Protein AF-A0A8E0VII0-F1 (afdb_monomer_lite)

pLDDT: mean 78.44, std 15.9, range [42.34, 98.5]

Radius of gyration: 34.87 Å; chains: 1; bounding box: 61×50×86 Å

InterPro domains:
  IPR038499 BRO1 domain superfamily [G3DSA:1.25.40.280] (1-76)

Foldseek 3Di:
DDDDVCPDPVNVVVVVVVVVVVVVVVVCCVPPNVDDDDPDDDDDPDDDPDDDDDDDDDDDDPPDDPVVVVVVVVPDPVVVVVVVVVVVVVVVVVPPDDDPPDDPPPDPPDDDDDDPPFDPDPVSDDDD

Secondary structure (DSSP, 8-state):
----GGGSHHHHHHHHHHHHHHHHHHHHIIIII-PPPPSSPPP--PPPSS-PPPPPPP----SPPHHHHHHHHH--HHHHHHHHHHHHHHHHH--S--SS-S------PPP----TTS--STT-----

Structure (mmCIF, N/CA/C/O backbone):
data_AF-A0A8E0VII0-F1
#
_entry.id   AF-A0A8E0VII0-F1
#
loop_
_atom_site.group_PDB
_atom_site.id
_atom_site.type_symbol
_atom_site.label_atom_id
_atom_site.label_alt_id
_atom_site.label_comp_id
_atom_site.label_asym_id
_atom_site.label_entity_id
_atom_site.label_seq_id
_atom_site.pdbx_PDB_ins_code
_atom_site.Cartn_x
_atom_site.Cartn_y
_atom_site.Cartn_z
_atom_site.occupancy
_atom_site.B_iso_or_equiv
_atom_site.auth_seq_id
_atom_site.auth_comp_id
_atom_site.auth_asym_id
_atom_site.auth_atom_id
_atom_site.pdbx_PDB_model_num
ATOM 1 N N . MET A 1 1 ? 6.086 -26.241 1.148 1.00 47.94 1 MET A N 1
ATOM 2 C CA . MET A 1 1 ? 5.995 -25.202 2.198 1.00 47.94 1 MET A CA 1
ATOM 3 C C . MET A 1 1 ? 4.814 -24.304 1.860 1.00 47.94 1 MET A C 1
ATOM 5 O O . MET A 1 1 ? 4.823 -23.728 0.784 1.00 47.94 1 MET A O 1
ATOM 9 N N . SER A 1 2 ? 3.775 -24.243 2.698 1.00 74.94 2 SER A N 1
ATOM 10 C CA . SER A 1 2 ? 2.637 -23.338 2.461 1.00 74.94 2 SER A CA 1
ATOM 11 C C . SER A 1 2 ? 2.903 -22.017 3.169 1.00 74.94 2 SER A C 1
ATOM 13 O O . SER A 1 2 ? 3.166 -22.018 4.372 1.00 74.94 2 SER A O 1
ATOM 15 N N . ALA A 1 3 ? 2.832 -20.900 2.447 1.00 77.62 3 ALA A N 1
ATOM 16 C CA . ALA A 1 3 ? 2.868 -19.588 3.077 1.00 77.62 3 ALA A CA 1
ATOM 17 C C . ALA A 1 3 ? 1.675 -19.453 4.039 1.00 77.62 3 ALA A C 1
ATOM 19 O O . ALA A 1 3 ? 0.563 -19.880 3.721 1.00 77.62 3 ALA A O 1
ATOM 20 N N . LYS A 1 4 ? 1.909 -18.862 5.216 1.00 84.94 4 LYS A N 1
ATOM 21 C CA . LYS A 1 4 ? 0.876 -18.542 6.210 1.00 84.94 4 LYS A CA 1
ATOM 22 C C . LYS A 1 4 ? 0.776 -17.022 6.374 1.00 84.94 4 LYS A C 1
ATOM 24 O O . LYS A 1 4 ? 1.417 -16.461 7.264 1.00 84.94 4 LYS A O 1
ATOM 29 N N . PRO A 1 5 ? -0.014 -16.329 5.535 1.00 81.19 5 PRO A N 1
ATOM 30 C CA . PRO A 1 5 ? -0.058 -14.866 5.524 1.00 81.19 5 PRO A CA 1
ATOM 31 C C . PRO A 1 5 ? -0.421 -14.257 6.882 1.00 81.19 5 PRO A C 1
ATOM 33 O O . PRO A 1 5 ? 0.165 -13.259 7.283 1.00 81.19 5 PRO A O 1
ATOM 36 N N . ALA A 1 6 ? -1.318 -14.895 7.638 1.00 79.81 6 ALA A N 1
ATOM 37 C CA . ALA A 1 6 ? -1.747 -14.417 8.953 1.00 79.81 6 ALA A CA 1
ATOM 38 C C . ALA A 1 6 ? -0.615 -14.364 9.999 1.00 79.81 6 ALA A C 1
ATOM 40 O O . ALA A 1 6 ? -0.655 -13.543 10.913 1.00 79.81 6 ALA A O 1
ATOM 41 N N . GLU A 1 7 ? 0.405 -15.215 9.864 1.00 85.81 7 GLU A N 1
ATOM 42 C CA . GLU A 1 7 ? 1.557 -15.241 10.773 1.00 85.81 7 GLU A CA 1
ATOM 43 C C . GLU A 1 7 ? 2.623 -14.200 10.386 1.00 85.81 7 GLU A C 1
ATOM 45 O O . GLU A 1 7 ? 3.525 -13.910 11.176 1.00 85.81 7 GLU A O 1
ATOM 50 N N . HIS A 1 8 ? 2.501 -13.583 9.205 1.00 91.88 8 HIS A N 1
ATOM 51 C CA . HIS A 1 8 ? 3.440 -12.575 8.734 1.00 91.88 8 HIS A CA 1
ATOM 52 C C . HIS A 1 8 ? 3.352 -11.287 9.568 1.00 91.88 8 HIS A C 1
ATOM 54 O O . HIS A 1 8 ? 2.272 -10.836 9.967 1.00 91.88 8 HIS A O 1
ATOM 60 N N . CYS A 1 9 ? 4.505 -10.654 9.805 1.00 91.31 9 CYS A N 1
ATOM 61 C CA . CYS A 1 9 ? 4.641 -9.479 10.672 1.00 91.31 9 CYS A CA 1
ATOM 62 C C . CYS A 1 9 ? 3.681 -8.338 10.311 1.00 91.31 9 CYS A C 1
ATOM 64 O O . CYS A 1 9 ? 3.146 -7.686 11.208 1.00 91.31 9 CYS A O 1
ATOM 66 N N . PHE A 1 10 ? 3.442 -8.122 9.014 1.00 93.56 10 PHE A N 1
ATOM 67 C CA . PHE A 1 10 ? 2.493 -7.122 8.523 1.00 93.56 10 PHE A CA 1
ATOM 68 C C . PHE A 1 10 ? 1.083 -7.336 9.098 1.00 93.56 10 PHE A C 1
ATOM 70 O O . PHE A 1 10 ? 0.543 -6.452 9.761 1.00 93.56 10 PHE A O 1
ATOM 77 N N . PHE A 1 11 ? 0.515 -8.533 8.923 1.00 92.69 11 PHE A N 1
ATOM 78 C CA . PHE A 1 11 ? -0.851 -8.840 9.352 1.00 92.69 11 PHE A CA 1
ATOM 79 C C . PHE A 1 11 ? -0.987 -8.895 10.869 1.00 92.69 11 PHE A C 1
ATOM 81 O O . PHE A 1 11 ? -1.985 -8.426 11.415 1.00 92.69 11 PHE A O 1
ATOM 88 N N . ARG A 1 12 ? 0.042 -9.387 11.568 1.00 91.50 12 ARG A N 1
ATOM 89 C CA . ARG A 1 12 ? 0.077 -9.358 13.035 1.00 91.50 12 ARG A CA 1
ATOM 90 C C . ARG A 1 12 ? -0.011 -7.928 13.570 1.00 91.50 12 ARG A C 1
ATOM 92 O O . ARG A 1 12 ? -0.807 -7.672 14.467 1.00 91.50 12 ARG A O 1
ATOM 99 N N . ARG A 1 13 ? 0.772 -6.998 13.009 1.00 94.44 13 ARG A N 1
ATOM 100 C CA . ARG A 1 13 ? 0.764 -5.581 13.417 1.00 94.44 13 ARG A CA 1
ATOM 101 C C . ARG A 1 13 ? -0.550 -4.884 13.065 1.00 94.44 13 ARG A C 1
ATOM 103 O O . ARG A 1 13 ? -1.095 -4.165 13.896 1.00 94.44 13 ARG A O 1
ATOM 110 N N . LEU A 1 14 ? -1.086 -5.124 11.870 1.00 95.31 14 LEU A N 1
ATOM 111 C CA . LEU A 1 14 ? -2.375 -4.556 11.473 1.00 95.31 14 LEU A CA 1
ATOM 112 C C . LEU A 1 14 ? -3.508 -5.051 12.386 1.00 95.31 14 LEU A C 1
ATOM 114 O O . LEU A 1 14 ? -4.315 -4.258 12.870 1.00 95.31 14 LEU A O 1
ATOM 118 N N . GLY A 1 15 ? -3.538 -6.352 12.685 1.00 93.75 15 GLY A N 1
ATOM 119 C CA . GLY A 1 15 ? -4.541 -6.949 13.566 1.00 93.75 15 GLY A CA 1
ATOM 120 C C . GLY A 1 15 ? -4.515 -6.369 14.984 1.00 93.75 15 GLY A C 1
ATOM 121 O O . GLY A 1 15 ? -5.575 -6.088 15.559 1.00 93.75 15 GLY A O 1
ATOM 122 N N . THR A 1 16 ? -3.323 -6.126 15.547 1.00 95.19 16 THR A N 1
ATOM 123 C CA . THR A 1 16 ? -3.214 -5.474 16.860 1.00 95.19 16 THR A CA 1
ATOM 124 C C . THR A 1 16 ? -3.694 -4.027 16.818 1.00 95.19 16 THR A C 1
ATOM 126 O O . THR A 1 16 ? -4.443 -3.634 17.712 1.00 95.19 16 THR A O 1
ATOM 129 N N . GLN A 1 17 ? -3.342 -3.258 15.782 1.00 97.00 17 GLN A N 1
ATOM 130 C CA . GLN A 1 17 ? -3.808 -1.876 15.616 1.00 97.00 17 GLN A CA 1
ATOM 131 C C . GLN A 1 17 ? -5.335 -1.793 15.531 1.00 97.00 17 GLN A C 1
ATOM 133 O O . GLN A 1 17 ? -5.944 -1.024 16.271 1.00 97.00 17 GLN A O 1
ATOM 138 N N . VAL A 1 18 ? -5.972 -2.626 14.703 1.00 97.06 18 VAL A N 1
ATOM 139 C CA . VAL A 1 18 ? -7.440 -2.662 14.583 1.00 97.06 18 VAL A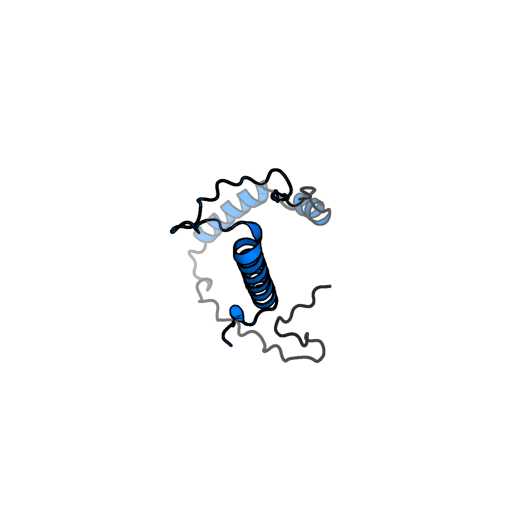 CA 1
ATOM 140 C C . VAL A 1 18 ? -8.093 -2.986 15.929 1.00 97.06 18 VAL A C 1
ATOM 142 O O . VAL A 1 18 ? -9.018 -2.294 16.355 1.00 97.06 18 VAL A O 1
ATOM 145 N N . THR A 1 19 ? -7.583 -3.995 16.641 1.00 97.31 19 THR A N 1
ATOM 146 C CA . THR A 1 19 ? -8.141 -4.418 17.937 1.00 97.31 19 THR A CA 1
ATOM 147 C C . THR A 1 19 ? -8.008 -3.329 19.003 1.00 97.31 19 THR A C 1
ATOM 149 O O . THR A 1 19 ? -8.953 -3.073 19.751 1.00 97.31 19 THR A O 1
ATOM 152 N N . GLN A 1 20 ? -6.843 -2.682 19.088 1.00 98.06 20 GLN A N 1
ATOM 153 C CA . GLN A 1 20 ? -6.594 -1.613 20.056 1.00 98.06 20 GLN A CA 1
ATOM 154 C C . GLN A 1 20 ? -7.440 -0.373 19.755 1.00 98.06 20 GLN A C 1
ATOM 156 O O . GLN A 1 20 ? -8.076 0.157 20.668 1.00 98.06 20 GLN A O 1
ATOM 161 N N . THR A 1 21 ? -7.520 0.039 18.487 1.00 98.38 21 THR A N 1
ATOM 162 C CA . THR A 1 21 ? -8.360 1.164 18.059 1.00 98.38 21 THR A CA 1
ATOM 163 C C . THR A 1 21 ? -9.832 0.895 18.351 1.00 98.38 21 THR A C 1
ATOM 165 O O . THR A 1 21 ? -10.499 1.756 18.915 1.00 98.38 21 THR A O 1
ATOM 168 N N . ARG A 1 22 ? -10.337 -0.317 18.079 1.00 97.12 22 ARG A N 1
ATOM 169 C CA . ARG A 1 22 ? -11.725 -0.675 18.406 1.00 97.12 22 ARG A CA 1
ATOM 170 C C . ARG A 1 22 ? -12.010 -0.553 19.902 1.00 97.12 22 ARG A C 1
ATOM 172 O O . ARG A 1 22 ? -12.957 0.125 20.282 1.00 97.12 22 ARG A O 1
ATOM 179 N N . ARG A 1 23 ? -11.164 -1.147 20.755 1.00 98.12 23 ARG A N 1
ATOM 180 C CA . ARG A 1 23 ? -11.317 -1.071 22.221 1.00 98.12 23 ARG A CA 1
ATOM 181 C C . ARG A 1 23 ? -11.299 0.370 22.727 1.00 98.12 23 ARG A C 1
ATOM 183 O O . ARG A 1 23 ? -12.026 0.699 23.659 1.00 98.12 23 ARG A O 1
ATOM 190 N N . LYS A 1 24 ? -10.455 1.221 22.137 1.00 98.31 24 LYS A N 1
ATOM 191 C CA . LYS A 1 24 ? -10.414 2.653 22.448 1.00 98.31 24 LYS A CA 1
ATOM 192 C C . LYS A 1 24 ? -11.753 3.315 22.106 1.00 98.31 24 LYS A C 1
ATOM 194 O O . LYS A 1 24 ? -12.354 3.917 22.988 1.00 98.31 24 LYS A O 1
ATOM 199 N N . LEU A 1 25 ? -12.236 3.143 20.876 1.00 97.50 25 LEU A N 1
ATOM 200 C CA . LEU A 1 25 ? -13.484 3.755 20.410 1.00 97.50 25 LEU A CA 1
ATOM 201 C C . LEU A 1 25 ? -14.710 3.254 21.188 1.00 97.50 25 LEU A C 1
ATOM 203 O O . LEU A 1 25 ? -15.589 4.043 21.509 1.00 97.50 25 LEU A O 1
ATOM 207 N N . GLU A 1 26 ? -14.757 1.972 21.558 1.00 97.38 26 GLU A N 1
ATOM 208 C CA . GLU A 1 26 ? -15.817 1.413 22.411 1.00 97.38 26 GLU A CA 1
ATOM 209 C C . GLU A 1 26 ? -15.827 2.063 23.804 1.00 97.38 26 GLU A C 1
ATOM 211 O O . GLU A 1 26 ? -16.891 2.426 24.305 1.00 97.38 26 GLU A O 1
ATOM 216 N N . ARG A 1 27 ? -14.651 2.255 24.420 1.00 98.19 27 ARG A N 1
ATOM 217 C CA . ARG A 1 27 ? -14.529 2.925 25.727 1.00 98.19 27 ARG A CA 1
ATOM 218 C C . ARG A 1 27 ? -14.924 4.395 25.652 1.00 98.19 27 ARG A C 1
ATOM 220 O O . ARG A 1 27 ? -15.641 4.867 26.525 1.00 98.19 27 ARG A O 1
ATOM 227 N N . GLU A 1 28 ? -14.471 5.105 24.623 1.00 98.50 28 GLU A N 1
ATOM 228 C CA . GLU A 1 28 ? -14.821 6.511 24.403 1.00 98.50 28 GLU A CA 1
ATOM 229 C C . GLU A 1 28 ? -16.318 6.678 24.139 1.00 98.50 28 GLU A C 1
ATOM 231 O O . GLU A 1 28 ? -16.963 7.543 24.728 1.00 98.50 28 GLU A O 1
ATOM 236 N N . ASN A 1 29 ? -16.907 5.806 23.320 1.00 98.06 29 ASN A N 1
ATOM 237 C CA . ASN A 1 29 ? -18.336 5.852 23.056 1.00 98.06 29 ASN A CA 1
ATOM 238 C C . ASN A 1 29 ? -19.166 5.479 24.292 1.00 98.06 29 ASN A C 1
ATOM 240 O O . ASN A 1 29 ? -20.205 6.081 24.534 1.00 98.06 29 ASN A O 1
ATOM 244 N N . GLY A 1 30 ? -18.699 4.520 25.097 1.00 97.88 30 GLY A N 1
ATOM 245 C CA . GLY A 1 30 ? -19.367 4.116 26.333 1.00 97.88 30 GLY A CA 1
ATOM 246 C C . GLY A 1 30 ? -19.276 5.145 27.464 1.00 97.88 30 GLY A C 1
ATOM 247 O O . GLY A 1 30 ? -20.165 5.167 28.308 1.00 97.88 30 GLY A O 1
ATOM 248 N N . LEU A 1 31 ? -18.230 5.979 27.488 1.00 98.12 31 LEU A N 1
ATOM 249 C CA . LEU A 1 31 ? -17.984 6.951 28.561 1.00 98.12 31 LEU A CA 1
ATOM 250 C C . LEU A 1 31 ? -18.397 8.386 28.204 1.00 98.12 31 LEU A C 1
ATOM 252 O O . LEU A 1 31 ? -18.768 9.138 29.099 1.00 98.12 31 LEU A O 1
ATOM 256 N N . ILE A 1 32 ? -18.272 8.782 26.933 1.00 98.06 32 ILE A N 1
ATOM 257 C CA . ILE A 1 32 ? -18.380 10.185 26.507 1.00 98.06 32 ILE A CA 1
ATOM 258 C C . ILE A 1 32 ? -19.523 10.375 25.509 1.00 98.06 32 ILE A C 1
ATOM 260 O O . ILE A 1 32 ? -20.387 11.223 25.713 1.00 98.06 32 ILE A O 1
ATOM 264 N N . TYR A 1 33 ? -19.514 9.633 24.399 1.00 98.06 33 TYR A N 1
ATOM 265 C CA . TYR A 1 33 ? -20.320 10.016 23.234 1.00 98.06 33 TYR A CA 1
ATOM 266 C C . TYR A 1 33 ? -21.721 9.404 23.199 1.00 98.06 33 TYR A C 1
ATOM 268 O O . TYR A 1 33 ? -22.640 10.035 22.682 1.00 98.06 33 TYR A O 1
ATOM 276 N N . HIS A 1 34 ? -21.889 8.180 23.705 1.00 96.88 34 HIS A N 1
ATOM 277 C CA . HIS A 1 34 ? -23.142 7.417 23.674 1.00 96.88 34 HIS A CA 1
ATOM 278 C C . HIS A 1 34 ? -23.817 7.380 22.288 1.00 96.88 34 HIS A C 1
ATOM 280 O O . HIS A 1 34 ? -25.041 7.312 22.168 1.00 96.88 34 HIS A O 1
ATOM 286 N N . GLN A 1 35 ? -23.020 7.423 21.219 1.00 96.75 35 GLN A N 1
ATOM 287 C CA . GLN A 1 35 ? -23.505 7.405 19.847 1.00 96.75 35 GLN A CA 1
ATOM 288 C C . GLN A 1 35 ? -23.963 5.997 19.472 1.00 96.75 35 GLN A C 1
ATOM 290 O O . GLN A 1 35 ? -23.333 4.989 19.814 1.00 96.75 35 GLN A O 1
ATOM 295 N N . ARG A 1 36 ? -25.066 5.917 18.724 1.00 95.19 36 ARG A N 1
ATOM 296 C CA . ARG A 1 36 ? -25.558 4.651 18.183 1.00 95.19 36 ARG A CA 1
ATOM 297 C C . ARG A 1 36 ? -24.627 4.174 17.072 1.00 95.19 36 ARG A C 1
ATOM 299 O O . ARG A 1 36 ? -24.372 4.905 16.120 1.00 95.19 36 ARG A O 1
ATOM 306 N N . VAL A 1 37 ? -24.178 2.926 17.171 1.00 94.06 37 VAL A N 1
ATOM 307 C CA . VAL A 1 37 ? -23.348 2.299 16.137 1.00 94.06 37 VAL A CA 1
ATOM 308 C C . VAL A 1 37 ? -24.211 2.016 14.896 1.00 94.06 37 VAL A C 1
ATOM 310 O O . VAL A 1 37 ? -25.248 1.355 15.027 1.00 94.06 37 VAL A O 1
ATOM 313 N N . PRO A 1 38 ? -23.829 2.508 13.701 1.00 94.31 38 PRO A N 1
ATOM 314 C CA . PRO A 1 38 ? -24.518 2.181 12.456 1.00 94.31 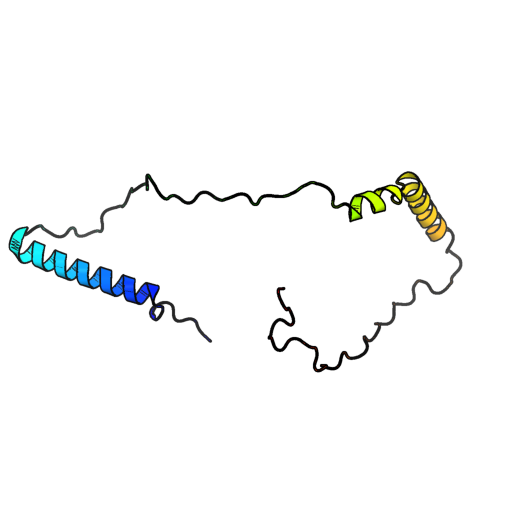38 PRO A CA 1
ATOM 315 C C . PRO A 1 38 ? -24.488 0.676 12.170 1.00 94.31 38 PRO A C 1
ATOM 317 O O . PRO A 1 38 ? -23.501 0.001 12.453 1.00 94.31 38 PRO A O 1
ATOM 320 N N . ALA A 1 39 ? -25.562 0.146 11.581 1.00 94.25 39 ALA A N 1
ATOM 321 C CA . ALA A 1 39 ? -25.669 -1.285 11.277 1.00 94.25 39 ALA A CA 1
ATOM 322 C C . ALA A 1 39 ? -24.748 -1.732 10.128 1.00 94.25 39 ALA A C 1
ATOM 324 O O . ALA A 1 39 ? -24.375 -2.900 10.050 1.00 94.25 39 ALA A O 1
ATOM 325 N N . SER A 1 40 ? -24.386 -0.808 9.238 1.00 94.25 40 SER A N 1
ATOM 326 C CA . SER A 1 40 ? -23.524 -1.058 8.087 1.00 94.25 40 SER A CA 1
ATOM 327 C C . SER A 1 40 ? -22.291 -0.164 8.125 1.00 94.25 40 SER A C 1
ATOM 329 O O . SER A 1 40 ? -22.349 0.978 8.588 1.00 94.25 40 SER A O 1
ATOM 331 N N . ALA A 1 41 ? -21.182 -0.671 7.587 1.00 90.31 41 ALA A N 1
ATOM 332 C CA . ALA A 1 41 ? -19.988 0.135 7.385 1.00 90.31 41 ALA A CA 1
ATOM 333 C C . ALA A 1 41 ? -20.276 1.287 6.399 1.00 90.31 41 ALA A C 1
ATOM 335 O O . ALA A 1 41 ? -21.017 1.087 5.431 1.00 90.31 41 ALA A O 1
ATOM 336 N N . PRO A 1 42 ? -19.712 2.486 6.623 1.00 90.69 42 PRO A N 1
ATOM 337 C CA . PRO A 1 42 ? -19.828 3.584 5.674 1.00 90.69 42 PRO A CA 1
ATOM 338 C C . PRO A 1 42 ? -19.081 3.255 4.375 1.00 90.69 42 PRO A C 1
ATOM 340 O O . PRO A 1 42 ? -18.058 2.569 4.387 1.00 90.69 42 PRO A O 1
ATOM 343 N N . ALA A 1 43 ? -19.573 3.772 3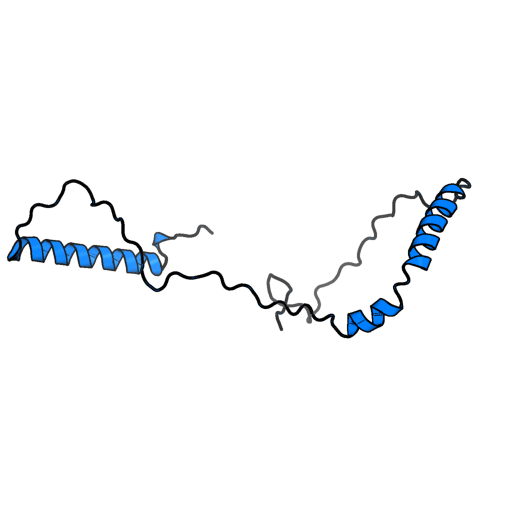.250 1.00 91.00 43 ALA A N 1
ATOM 344 C CA . ALA A 1 43 ? -18.848 3.700 1.988 1.00 91.00 43 ALA A CA 1
ATOM 345 C C . ALA A 1 43 ? -17.672 4.688 2.010 1.00 91.00 43 ALA A C 1
ATOM 347 O O . ALA A 1 43 ? -17.857 5.875 2.280 1.00 91.00 43 ALA A O 1
ATOM 348 N N . PHE A 1 44 ? -16.464 4.211 1.711 1.00 88.12 44 PHE A N 1
ATOM 349 C CA . PHE A 1 44 ? -15.290 5.072 1.600 1.00 88.12 44 PHE A CA 1
ATOM 350 C C . PHE A 1 44 ? -15.148 5.588 0.166 1.00 88.12 44 PHE A C 1
ATOM 352 O O . PHE A 1 44 ? -14.818 4.831 -0.741 1.00 88.12 44 PHE A O 1
ATOM 359 N N . THR A 1 45 ? -15.353 6.889 -0.037 1.00 85.69 45 THR A N 1
ATOM 360 C CA . THR A 1 45 ? -15.058 7.599 -1.296 1.00 85.69 45 THR A CA 1
ATOM 361 C C . THR A 1 45 ? -13.831 8.498 -1.135 1.00 85.69 45 THR A C 1
ATOM 363 O O . THR A 1 45 ? -13.823 9.650 -1.567 1.00 85.69 45 THR A O 1
ATOM 366 N N . LEU A 1 46 ? -12.811 8.003 -0.431 1.00 86.31 46 LEU A N 1
ATOM 367 C CA . LEU A 1 46 ? -11.590 8.753 -0.145 1.00 86.31 46 LEU A CA 1
ATOM 368 C C . LEU A 1 46 ? -10.661 8.695 -1.362 1.00 86.31 46 LEU A C 1
ATOM 370 O O . LEU A 1 46 ? -10.302 7.610 -1.816 1.00 86.31 46 LEU A O 1
ATOM 374 N N . LYS A 1 47 ? -10.262 9.860 -1.876 1.00 86.50 47 LYS A N 1
ATOM 375 C CA . LYS A 1 47 ? -9.173 9.992 -2.850 1.00 86.50 47 LYS A CA 1
ATOM 376 C C . LYS A 1 47 ? -7.950 10.520 -2.110 1.00 86.50 47 LYS A C 1
ATOM 378 O O . LYS A 1 47 ? -8.058 11.515 -1.401 1.00 86.50 47 LYS A O 1
ATOM 383 N N . ALA A 1 48 ? -6.816 9.839 -2.237 1.00 89.38 48 ALA A N 1
ATOM 384 C CA . ALA A 1 48 ? -5.564 10.340 -1.685 1.00 89.38 48 ALA A CA 1
ATOM 385 C C . ALA A 1 48 ? -5.116 11.562 -2.501 1.00 89.38 48 ALA A C 1
ATOM 387 O O . ALA A 1 48 ? -5.052 11.484 -3.722 1.00 89.38 48 ALA A O 1
ATOM 388 N N . GLU A 1 49 ? -4.837 12.684 -1.844 1.00 89.44 49 GLU A N 1
ATOM 389 C CA . GLU A 1 49 ? -4.328 13.888 -2.522 1.00 89.44 49 GLU A CA 1
ATOM 390 C C . GLU A 1 49 ? -2.811 13.833 -2.732 1.00 89.44 49 GLU A C 1
ATOM 392 O O . GLU A 1 49 ? -2.286 14.411 -3.678 1.00 89.44 49 GLU A O 1
ATOM 397 N N . TYR A 1 50 ? -2.103 13.103 -1.869 1.00 90.62 50 TYR A N 1
ATOM 398 C CA . TYR A 1 50 ? -0.646 13.017 -1.861 1.00 90.62 50 TYR A CA 1
ATOM 399 C C . TYR A 1 50 ? -0.187 11.569 -1.694 1.00 90.62 50 TYR A C 1
ATOM 401 O O . TYR A 1 50 ? -0.910 10.735 -1.145 1.00 90.62 50 TYR A O 1
ATOM 409 N N . GLY A 1 51 ? 1.039 11.277 -2.135 1.00 90.25 51 GLY A N 1
ATOM 410 C CA . GLY A 1 51 ? 1.655 9.956 -1.969 1.00 90.25 51 GLY A CA 1
ATOM 411 C C . GLY A 1 51 ? 1.107 8.879 -2.908 1.00 90.25 51 GLY A C 1
ATOM 412 O O . GLY A 1 51 ? 1.360 7.696 -2.682 1.00 90.25 51 GLY A O 1
ATOM 413 N N . ILE A 1 52 ? 0.367 9.266 -3.952 1.00 91.12 52 ILE A N 1
ATOM 414 C CA . ILE A 1 52 ? 0.043 8.359 -5.053 1.00 91.12 52 ILE A CA 1
ATOM 415 C C . ILE A 1 52 ? 1.346 8.083 -5.801 1.00 91.12 52 ILE A C 1
ATOM 417 O O . ILE A 1 52 ? 1.981 9.003 -6.307 1.00 91.12 52 ILE A O 1
ATOM 421 N N . ALA A 1 53 ? 1.762 6.819 -5.821 1.00 90.88 53 ALA A N 1
ATOM 422 C CA . ALA A 1 53 ? 2.951 6.411 -6.549 1.00 90.88 53 ALA A CA 1
ATOM 423 C C . ALA A 1 53 ? 2.681 6.484 -8.057 1.00 90.88 53 ALA A C 1
ATOM 425 O O . ALA A 1 53 ? 1.759 5.832 -8.552 1.00 90.88 53 ALA A O 1
ATOM 426 N N . GLU A 1 54 ? 3.494 7.255 -8.774 1.00 90.69 54 GLU A N 1
ATOM 427 C CA . GLU A 1 54 ? 3.516 7.247 -10.234 1.00 90.69 54 GLU A CA 1
ATOM 428 C C . GLU A 1 54 ? 4.541 6.217 -10.729 1.00 90.69 54 GLU A C 1
ATOM 430 O O . GLU A 1 54 ? 5.601 6.060 -10.111 1.00 90.69 54 GLU A O 1
ATOM 435 N N . PRO A 1 55 ? 4.247 5.480 -11.815 1.00 91.31 55 PRO A N 1
ATOM 436 C CA . PRO A 1 55 ? 5.234 4.612 -12.438 1.00 91.31 55 PRO A CA 1
ATOM 437 C C . PRO A 1 55 ? 6.435 5.436 -12.904 1.00 91.31 55 PRO A C 1
ATOM 439 O O . PRO A 1 55 ? 6.282 6.389 -13.663 1.00 91.31 55 PRO A O 1
ATOM 442 N N . MET A 1 56 ? 7.629 5.050 -12.465 1.00 90.62 56 MET A N 1
ATOM 443 C CA . MET A 1 56 ? 8.866 5.602 -13.000 1.00 90.62 56 MET A CA 1
ATOM 444 C C . MET A 1 56 ? 9.227 4.834 -14.269 1.00 90.62 56 MET A C 1
ATOM 446 O O . MET A 1 56 ? 9.399 3.613 -14.225 1.00 90.62 56 MET A O 1
ATOM 450 N N . GLU A 1 57 ? 9.330 5.538 -15.394 1.00 88.69 57 GLU A N 1
ATOM 451 C CA . GLU A 1 57 ? 9.897 4.947 -16.602 1.00 88.69 57 GLU A CA 1
ATOM 452 C C . GLU A 1 57 ? 11.399 4.718 -16.384 1.00 88.69 57 GLU A C 1
ATOM 454 O O . GLU A 1 57 ? 12.081 5.591 -15.843 1.00 88.69 57 GLU A O 1
ATOM 459 N N . PRO A 1 58 ? 11.926 3.535 -16.736 1.00 88.44 58 PRO A N 1
ATOM 460 C CA . PRO A 1 58 ? 13.356 3.297 -16.651 1.00 88.44 58 PRO A CA 1
ATOM 461 C C . PRO A 1 58 ? 14.098 4.159 -17.676 1.00 88.44 58 PRO A C 1
ATOM 463 O O . PRO A 1 58 ? 13.683 4.268 -18.831 1.00 88.44 58 PRO A O 1
ATOM 466 N N . ASP A 1 59 ? 15.238 4.709 -17.264 1.00 86.94 59 ASP A N 1
ATOM 467 C CA . ASP A 1 59 ? 16.132 5.415 -18.173 1.00 86.94 59 ASP A CA 1
ATOM 468 C C . ASP A 1 59 ? 16.799 4.407 -19.116 1.00 86.94 59 ASP A C 1
ATOM 470 O O . ASP A 1 59 ? 17.609 3.571 -18.703 1.00 86.94 59 ASP A O 1
ATOM 474 N N . PHE A 1 60 ? 16.452 4.479 -20.399 1.00 85.25 60 PHE A N 1
ATOM 475 C CA . PHE A 1 60 ? 17.125 3.720 -21.445 1.00 85.25 60 PHE A CA 1
ATOM 476 C C . PHE A 1 60 ? 18.136 4.606 -22.164 1.00 85.25 60 PHE A C 1
ATOM 478 O O . PHE A 1 60 ? 17.784 5.614 -22.778 1.00 85.25 60 PHE A O 1
ATOM 485 N N . ASP A 1 61 ? 19.398 4.187 -22.143 1.00 86.19 61 ASP A N 1
ATOM 486 C CA . ASP A 1 61 ? 20.407 4.740 -23.032 1.00 86.19 61 ASP A CA 1
ATOM 487 C C . ASP A 1 61 ? 20.295 4.060 -24.403 1.00 86.19 61 ASP A C 1
ATOM 489 O O . ASP A 1 61 ? 20.670 2.900 -24.585 1.00 86.19 61 ASP A O 1
ATOM 493 N N . PHE A 1 62 ? 19.742 4.787 -25.373 1.00 82.50 62 PHE A N 1
ATOM 494 C CA . PHE A 1 62 ? 19.656 4.335 -26.762 1.00 82.50 62 PHE A CA 1
ATOM 495 C C . PHE A 1 62 ? 20.936 4.612 -27.556 1.00 82.50 62 PHE A C 1
ATOM 497 O O . PHE A 1 62 ? 20.960 4.383 -28.769 1.00 82.50 62 PHE A O 1
ATOM 504 N N . THR A 1 63 ? 22.006 5.109 -26.925 1.00 86.19 63 THR A N 1
ATOM 505 C CA . THR A 1 63 ? 23.279 5.263 -27.620 1.00 86.19 63 THR A CA 1
ATOM 506 C C . THR A 1 63 ? 23.862 3.884 -27.951 1.00 86.19 63 THR A C 1
ATOM 508 O O . THR A 1 63 ? 24.029 3.028 -27.078 1.00 86.19 63 THR A O 1
ATOM 511 N N . PRO A 1 64 ? 24.179 3.611 -29.232 1.00 81.44 64 PRO A N 1
ATOM 512 C CA . PRO A 1 64 ? 24.800 2.348 -29.589 1.00 81.44 64 PRO A CA 1
ATOM 513 C C . PRO A 1 64 ? 26.157 2.226 -28.897 1.00 81.44 64 PRO A C 1
ATOM 515 O O . PRO A 1 64 ? 27.026 3.089 -29.068 1.00 81.44 64 PRO A O 1
ATOM 518 N N . SER A 1 65 ? 26.352 1.130 -28.157 1.00 83.12 65 SER A N 1
ATOM 519 C CA . SER A 1 65 ? 27.654 0.794 -27.578 1.00 83.12 65 SER A CA 1
ATOM 520 C C . SER A 1 65 ? 28.739 0.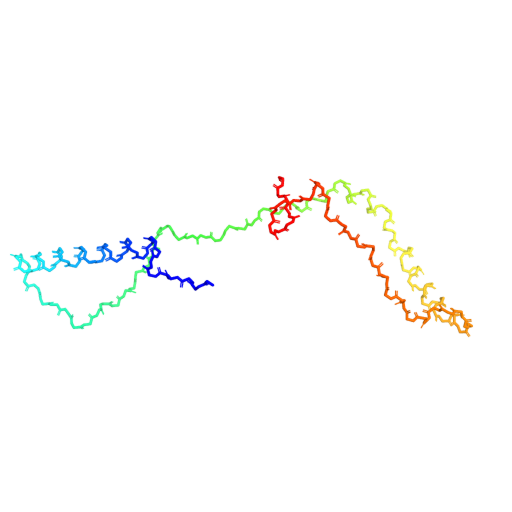826 -28.656 1.00 83.12 65 SER A C 1
ATOM 522 O O . SER A 1 65 ? 28.513 0.449 -29.807 1.00 83.12 65 SER A O 1
ATOM 524 N N . GLU A 1 66 ? 29.946 1.232 -28.278 1.00 83.69 66 GLU A N 1
ATOM 525 C CA . GLU A 1 66 ? 31.103 1.286 -29.174 1.00 83.69 66 GLU A CA 1
ATOM 526 C C . GLU A 1 66 ? 31.377 -0.058 -29.872 1.00 83.69 66 GLU A C 1
ATOM 528 O O . GLU A 1 66 ? 31.725 -0.083 -31.050 1.00 83.69 66 GLU A O 1
ATOM 533 N N . ARG A 1 67 ? 31.085 -1.178 -29.193 1.00 82.44 67 ARG A N 1
ATOM 534 C CA . ARG A 1 67 ? 31.161 -2.533 -29.766 1.00 82.44 67 ARG A CA 1
ATOM 535 C C . ARG A 1 67 ? 30.222 -2.747 -30.953 1.00 82.44 67 ARG A C 1
ATOM 537 O O . ARG A 1 67 ? 30.553 -3.496 -31.864 1.00 82.44 67 ARG A O 1
ATOM 544 N N . TRP A 1 68 ? 29.050 -2.115 -30.941 1.00 82.94 68 TRP A N 1
ATOM 545 C CA . TRP A 1 68 ? 28.109 -2.196 -32.055 1.00 82.94 68 TRP A CA 1
ATOM 546 C C . TRP A 1 68 ? 28.559 -1.319 -33.222 1.00 82.94 68 TRP A C 1
ATOM 548 O O . TRP A 1 68 ? 28.414 -1.732 -34.367 1.00 82.94 68 TRP A O 1
ATOM 558 N N . LYS A 1 69 ? 29.156 -0.147 -32.959 1.00 80.25 69 LYS A N 1
ATOM 559 C CA . LYS A 1 69 ? 29.624 0.773 -34.013 1.00 80.25 69 LYS A CA 1
ATOM 560 C C . LYS A 1 69 ? 30.655 0.130 -34.942 1.00 80.25 69 LYS A C 1
ATOM 562 O O . LYS A 1 69 ? 30.562 0.329 -36.149 1.00 80.25 69 LYS A O 1
ATOM 567 N N . SER A 1 70 ? 31.602 -0.643 -34.401 1.00 80.81 70 SER A N 1
ATOM 568 C CA . SER A 1 70 ? 32.579 -1.374 -35.220 1.00 80.81 70 SER A CA 1
ATOM 569 C C . SER A 1 70 ? 31.921 -2.495 -36.022 1.00 80.81 70 SER A C 1
ATOM 571 O O . SER A 1 70 ? 32.161 -2.605 -37.219 1.00 80.81 70 SER A O 1
ATOM 573 N N . ALA A 1 71 ? 31.033 -3.268 -35.393 1.00 79.62 71 ALA A N 1
ATOM 574 C CA . ALA A 1 71 ? 30.339 -4.367 -36.052 1.00 79.62 71 ALA A CA 1
ATOM 575 C C . ALA A 1 71 ? 29.448 -3.891 -37.214 1.00 79.62 71 ALA A C 1
ATOM 577 O O . ALA A 1 71 ? 29.389 -4.560 -38.239 1.00 79.62 71 ALA A O 1
ATOM 578 N N . TYR A 1 72 ? 28.795 -2.724 -37.099 1.00 79.31 72 TYR A N 1
ATOM 579 C CA . TYR A 1 72 ? 27.912 -2.175 -38.141 1.00 79.31 72 TYR A CA 1
ATOM 580 C C . TYR A 1 72 ? 28.593 -1.967 -39.500 1.00 79.31 72 TYR A C 1
ATOM 582 O O . TYR A 1 72 ? 27.916 -2.059 -40.521 1.00 79.31 72 TYR A O 1
ATOM 590 N N . VAL A 1 73 ? 29.903 -1.709 -39.532 1.00 79.56 73 VAL A N 1
ATOM 591 C CA . VAL A 1 73 ? 30.656 -1.525 -40.786 1.00 79.56 73 VAL A CA 1
ATOM 592 C C . VAL A 1 73 ? 30.733 -2.827 -41.587 1.00 79.56 73 VAL A C 1
ATOM 594 O O . VAL A 1 73 ? 30.687 -2.800 -42.816 1.00 79.56 73 VAL A O 1
ATOM 597 N N . ASP A 1 74 ? 30.786 -3.964 -40.894 1.00 78.69 74 ASP A N 1
ATOM 598 C CA . ASP A 1 74 ? 30.882 -5.286 -41.512 1.00 78.69 74 ASP A CA 1
ATOM 599 C C . ASP A 1 74 ? 29.514 -5.822 -41.979 1.00 78.69 74 ASP A C 1
ATOM 601 O O . ASP A 1 74 ? 29.445 -6.759 -42.781 1.00 78.69 74 ASP A O 1
ATOM 605 N N . PHE A 1 75 ? 28.408 -5.212 -41.534 1.00 76.88 75 PHE A N 1
ATOM 606 C CA . PHE A 1 75 ? 27.054 -5.550 -41.980 1.00 76.88 75 PHE A CA 1
ATOM 607 C C . PHE A 1 75 ? 26.709 -4.861 -43.310 1.00 76.88 75 PHE A C 1
ATOM 609 O O . PHE A 1 75 ? 25.973 -3.876 -43.367 1.00 76.88 75 PHE A O 1
ATOM 616 N N . ASP A 1 76 ? 27.201 -5.425 -44.413 1.00 79.19 76 ASP A N 1
ATOM 617 C CA . ASP A 1 76 ? 26.850 -4.984 -45.766 1.00 79.19 76 ASP A CA 1
ATOM 618 C C . ASP A 1 76 ? 25.516 -5.600 -46.233 1.00 79.19 76 ASP A C 1
ATOM 620 O O . ASP A 1 76 ? 25.419 -6.779 -46.595 1.00 79.19 76 ASP A O 1
ATOM 624 N N . LEU A 1 77 ? 24.464 -4.776 -46.248 1.00 77.50 77 LEU A N 1
ATOM 625 C CA . LEU A 1 77 ? 23.110 -5.175 -46.651 1.00 77.50 77 LEU A CA 1
ATOM 626 C C . LEU A 1 77 ? 23.033 -5.660 -48.106 1.00 77.50 77 LEU A C 1
ATOM 628 O O . LEU A 1 77 ? 22.181 -6.492 -48.428 1.00 77.50 77 LEU A O 1
ATOM 632 N N . LYS A 1 78 ? 23.915 -5.173 -48.990 1.00 77.69 78 LYS A N 1
ATOM 633 C CA . LYS A 1 78 ? 23.932 -5.593 -50.399 1.00 77.69 78 LYS A CA 1
ATOM 634 C C . LYS A 1 78 ? 24.491 -7.004 -50.534 1.00 77.69 78 LYS A C 1
ATOM 636 O O . LYS A 1 78 ? 23.858 -7.841 -51.174 1.00 77.69 78 LYS A O 1
ATOM 641 N N . LYS A 1 79 ? 25.592 -7.298 -49.833 1.00 72.00 79 LYS A N 1
ATOM 642 C CA . LYS A 1 79 ? 26.148 -8.658 -49.753 1.00 72.00 79 LYS A CA 1
ATOM 643 C C . LYS A 1 79 ? 25.175 -9.634 -49.108 1.00 72.00 79 LYS A C 1
ATOM 645 O O . LYS A 1 79 ? 25.062 -10.758 -49.573 1.00 72.00 79 LYS A O 1
ATOM 650 N N . MET A 1 80 ? 24.410 -9.212 -48.099 1.00 68.00 80 MET A N 1
ATOM 651 C CA . MET A 1 80 ? 23.365 -10.064 -47.523 1.00 68.00 80 MET A CA 1
ATOM 652 C C . MET A 1 80 ? 22.237 -10.392 -48.506 1.00 68.00 80 MET A C 1
ATOM 654 O O . MET A 1 80 ? 21.774 -11.533 -48.530 1.00 68.00 80 MET A O 1
ATOM 658 N N . ALA A 1 81 ? 21.790 -9.428 -49.316 1.00 70.31 81 ALA A N 1
ATOM 659 C CA . ALA A 1 81 ? 20.778 -9.678 -50.341 1.00 70.31 81 ALA A CA 1
ATOM 660 C C . ALA A 1 81 ? 21.306 -10.639 -51.419 1.00 70.31 81 ALA A C 1
ATOM 662 O O . ALA A 1 81 ? 20.621 -11.597 -51.782 1.00 70.31 81 ALA A O 1
ATOM 663 N N . GLU A 1 82 ? 22.545 -10.437 -51.864 1.00 71.81 82 GLU A N 1
ATOM 664 C CA . GLU A 1 82 ? 23.226 -11.314 -52.818 1.00 71.81 82 GLU A CA 1
ATOM 665 C C . GLU A 1 82 ? 23.453 -12.717 -52.242 1.00 71.81 82 GLU A C 1
ATOM 667 O O . GLU A 1 82 ? 23.111 -13.699 -52.892 1.00 71.81 82 GLU A O 1
ATOM 672 N N . ASP A 1 83 ? 23.910 -12.850 -50.996 1.00 68.38 83 ASP A N 1
ATOM 673 C CA . ASP A 1 83 ? 24.095 -14.138 -50.320 1.00 68.38 83 ASP A CA 1
ATOM 674 C C . ASP A 1 83 ? 22.777 -14.849 -50.012 1.00 68.38 83 ASP A C 1
ATOM 676 O O . ASP A 1 83 ? 22.734 -16.078 -49.989 1.00 68.38 83 ASP A O 1
ATOM 680 N N . ALA A 1 84 ? 21.684 -14.123 -49.775 1.00 66.44 84 ALA A N 1
ATOM 681 C CA . ALA A 1 84 ? 20.357 -14.714 -49.615 1.00 66.44 84 ALA A CA 1
ATOM 682 C C . ALA A 1 84 ? 19.813 -15.240 -50.953 1.00 66.44 84 ALA A C 1
ATOM 684 O O . ALA A 1 84 ? 19.225 -16.324 -50.999 1.00 66.44 84 ALA A O 1
ATOM 685 N N . ILE A 1 85 ? 20.039 -14.510 -52.049 1.00 67.06 85 ILE A N 1
ATOM 686 C CA . ILE A 1 85 ? 19.698 -14.953 -53.408 1.00 67.06 85 ILE A CA 1
ATOM 687 C C . ILE A 1 85 ? 20.584 -16.141 -53.814 1.00 67.06 85 ILE A C 1
ATOM 689 O O . ILE A 1 85 ? 20.070 -17.153 -54.289 1.00 67.06 85 ILE A O 1
ATOM 693 N N . ASN A 1 86 ? 21.886 -16.080 -53.533 1.00 63.75 86 ASN A N 1
ATOM 694 C CA . ASN A 1 86 ? 22.857 -17.130 -53.834 1.00 63.75 86 ASN A CA 1
ATOM 695 C C . ASN A 1 86 ? 22.660 -18.381 -52.969 1.00 63.75 86 ASN A C 1
ATOM 697 O O . ASN A 1 86 ? 22.823 -19.488 -53.473 1.00 63.75 86 ASN A O 1
ATOM 701 N N . ARG A 1 87 ? 22.245 -18.259 -51.700 1.00 60.88 87 ARG A N 1
ATOM 702 C CA . ARG A 1 87 ? 21.834 -19.411 -50.875 1.00 60.88 87 ARG A CA 1
ATOM 703 C C . ARG A 1 87 ? 20.581 -20.088 -51.426 1.00 60.88 87 ARG A C 1
ATOM 705 O O . ARG A 1 87 ? 20.551 -21.312 -51.485 1.00 60.88 87 ARG A O 1
ATOM 712 N N . LYS A 1 88 ? 19.596 -19.320 -51.909 1.00 57.69 88 LYS A N 1
ATOM 713 C CA . LYS A 1 88 ? 18.418 -19.858 -52.619 1.00 57.69 88 LYS A CA 1
ATOM 714 C C . LYS A 1 88 ? 18.765 -20.456 -53.989 1.00 57.69 88 LYS A C 1
ATOM 716 O O . LYS A 1 88 ? 18.073 -21.357 -54.455 1.00 57.69 88 LYS A O 1
ATOM 721 N N . ALA A 1 89 ? 19.819 -19.971 -54.644 1.00 54.75 89 ALA A N 1
ATOM 722 C CA . ALA A 1 89 ? 20.338 -20.548 -55.882 1.00 54.75 89 ALA A CA 1
ATOM 723 C C . ALA A 1 89 ? 21.121 -21.849 -55.619 1.00 54.75 89 ALA A C 1
ATOM 725 O O . ALA A 1 89 ? 20.912 -22.839 -56.315 1.00 54.75 89 ALA A O 1
ATOM 726 N N . ARG A 1 90 ? 21.944 -21.898 -54.562 1.00 51.50 90 ARG A N 1
ATOM 727 C CA . ARG A 1 90 ? 22.654 -23.111 -54.117 1.00 51.50 90 ARG A CA 1
ATOM 728 C C . ARG A 1 90 ? 21.701 -24.189 -53.601 1.00 51.50 90 ARG A C 1
ATOM 730 O O . ARG A 1 90 ? 21.904 -25.347 -53.936 1.00 51.50 90 ARG A O 1
ATOM 737 N N . SER A 1 91 ? 20.624 -23.823 -52.901 1.00 51.75 91 SER A N 1
ATOM 738 C CA . SER A 1 91 ? 19.581 -24.775 -52.483 1.00 51.75 91 SER A CA 1
ATOM 739 C C . SER A 1 91 ? 18.748 -25.319 -53.652 1.00 51.75 91 SER A C 1
ATOM 741 O O . SER A 1 91 ? 18.066 -26.325 -53.500 1.00 51.75 91 SER A O 1
ATOM 743 N N . LYS A 1 92 ? 18.764 -24.653 -54.816 1.00 50.25 92 LYS A N 1
ATOM 744 C CA . LYS A 1 92 ? 18.155 -25.160 -56.058 1.00 50.25 92 LYS A CA 1
ATOM 745 C C . LYS A 1 92 ? 19.121 -26.021 -56.875 1.00 50.25 92 LYS A C 1
ATOM 747 O O . LYS A 1 92 ? 18.663 -26.907 -57.588 1.00 50.25 92 LYS A O 1
ATOM 752 N N . HIS A 1 93 ? 20.431 -25.790 -56.757 1.00 42.34 93 HIS A N 1
ATOM 753 C CA . HIS A 1 93 ? 21.461 -26.555 -57.467 1.00 42.34 93 HIS A CA 1
ATOM 754 C C . HIS A 1 93 ? 21.968 -27.788 -56.689 1.00 42.34 93 HIS A C 1
ATOM 756 O O . HIS A 1 93 ? 22.658 -28.626 -57.263 1.00 42.34 93 HIS A O 1
ATOM 762 N N . SER A 1 94 ? 21.575 -27.971 -55.424 1.00 42.88 94 SER A N 1
ATOM 763 C CA . SER A 1 94 ? 21.766 -29.217 -54.664 1.00 42.88 94 SER A CA 1
ATOM 764 C C . SER A 1 94 ? 20.655 -30.245 -54.939 1.00 42.88 94 SER A C 1
ATOM 766 O O . SER A 1 94 ? 20.108 -30.854 -54.023 1.00 42.88 94 SER A O 1
ATOM 768 N N . THR A 1 95 ? 20.299 -30.427 -56.213 1.00 45.03 95 THR A N 1
ATOM 769 C CA . THR A 1 95 ? 19.601 -31.629 -56.711 1.00 45.03 95 THR A CA 1
ATOM 770 C C . THR A 1 95 ? 20.597 -32.700 -57.170 1.00 45.03 95 THR A C 1
ATOM 772 O O . THR A 1 95 ? 20.239 -33.620 -57.893 1.00 45.03 95 THR A O 1
ATOM 775 N N . GLU A 1 96 ? 21.842 -32.631 -56.697 1.00 46.88 96 GLU A N 1
ATOM 776 C CA . GLU A 1 96 ? 22.721 -33.791 -56.591 1.00 46.88 96 GLU A CA 1
ATOM 777 C C . GLU A 1 96 ? 22.972 -34.069 -55.110 1.00 46.88 96 GLU A C 1
ATOM 779 O O . GLU A 1 96 ? 23.387 -33.205 -54.338 1.00 46.88 96 GLU A O 1
ATOM 784 N N . LYS A 1 97 ? 22.599 -35.284 -54.715 1.00 49.50 97 LYS A N 1
ATOM 785 C CA . LYS A 1 97 ? 22.590 -35.793 -53.349 1.00 49.50 97 LYS A CA 1
ATOM 786 C C . LYS A 1 97 ? 24.000 -35.782 -52.759 1.00 49.50 97 LYS A C 1
ATOM 788 O O . LYS A 1 97 ? 24.816 -36.613 -53.139 1.00 49.50 97 LYS A O 1
ATOM 793 N N . THR A 1 98 ? 24.237 -34.937 -51.763 1.00 44.12 98 THR A N 1
ATOM 794 C CA . THR A 1 98 ? 25.242 -35.195 -50.724 1.00 44.12 98 THR A CA 1
ATOM 795 C C . THR A 1 98 ? 24.667 -34.793 -49.365 1.00 44.12 98 THR A C 1
ATOM 797 O O . THR A 1 98 ? 24.557 -33.601 -49.071 1.00 44.12 98 THR A O 1
ATOM 800 N N . ASP A 1 99 ? 24.223 -35.800 -48.604 1.00 49.59 99 ASP A N 1
ATOM 801 C CA . ASP A 1 99 ? 24.150 -35.914 -47.131 1.00 49.59 99 ASP A CA 1
ATOM 802 C C . ASP A 1 99 ? 23.942 -34.647 -46.275 1.00 49.59 99 ASP A C 1
ATOM 804 O O . ASP A 1 99 ? 24.525 -34.502 -45.206 1.00 49.59 99 ASP A O 1
ATOM 808 N N . SER A 1 100 ? 23.083 -33.718 -46.691 1.00 50.44 100 SER A N 1
ATOM 809 C CA . SER A 1 100 ? 22.718 -32.535 -45.884 1.00 50.44 100 SER A CA 1
ATOM 810 C C . SER A 1 100 ? 21.320 -32.628 -45.255 1.00 50.44 100 SER A C 1
ATOM 812 O O . SER A 1 100 ? 20.901 -31.715 -44.552 1.00 50.44 100 SER A O 1
ATOM 814 N N . GLU A 1 101 ? 20.637 -33.761 -45.448 1.00 52.41 101 GLU A N 1
ATOM 815 C CA . GLU A 1 101 ? 19.375 -34.143 -44.790 1.00 52.41 101 GLU A CA 1
ATOM 816 C C . GLU A 1 101 ? 19.553 -35.316 -43.808 1.00 52.41 101 GLU A C 1
ATOM 818 O O . GLU A 1 101 ? 18.579 -35.944 -43.393 1.00 52.41 101 GLU A O 1
ATOM 823 N N . ALA A 1 102 ? 20.788 -35.624 -43.397 1.00 51.66 102 ALA A N 1
ATOM 824 C CA . ALA A 1 102 ? 20.968 -36.476 -42.229 1.00 51.66 102 ALA A CA 1
ATOM 825 C C . ALA A 1 102 ? 20.374 -35.739 -41.010 1.00 51.66 102 ALA A C 1
ATOM 827 O O . ALA A 1 102 ? 20.730 -34.575 -40.787 1.00 51.66 102 ALA A O 1
ATOM 828 N N . PRO A 1 103 ? 19.470 -36.361 -40.225 1.00 61.44 103 PRO A N 1
ATOM 829 C CA . PRO A 1 103 ? 19.071 -35.815 -38.937 1.00 61.44 103 PRO A CA 1
ATOM 830 C C . PRO A 1 103 ? 20.348 -35.515 -38.158 1.00 61.44 103 PRO A C 1
ATOM 832 O O . PRO A 1 103 ? 21.164 -36.416 -37.973 1.00 61.44 103 PRO A O 1
ATOM 835 N N . VAL A 1 104 ? 20.556 -34.253 -37.773 1.00 62.59 104 VAL A N 1
ATOM 836 C CA . VAL A 1 104 ? 21.714 -33.865 -36.962 1.00 62.59 104 VAL A CA 1
ATOM 837 C C . VAL A 1 104 ? 21.698 -34.760 -35.731 1.00 62.59 104 VAL A C 1
ATOM 839 O O . VAL A 1 104 ? 20.763 -34.678 -34.931 1.00 62.59 104 VAL A O 1
ATOM 842 N N . GLU A 1 105 ? 22.676 -35.661 -35.623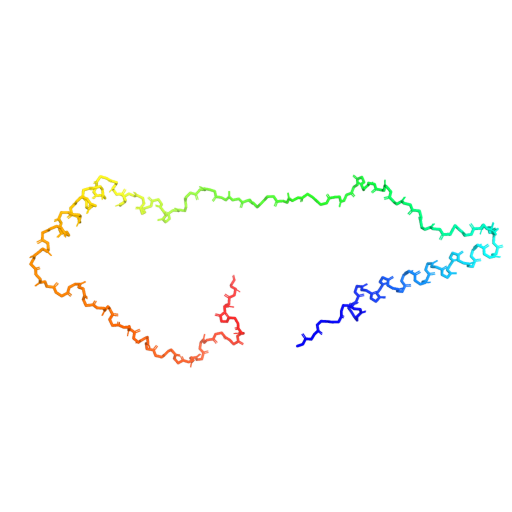 1.00 70.38 105 GLU A N 1
ATOM 843 C CA . GLU A 1 105 ? 22.753 -36.547 -34.471 1.00 70.38 105 GLU A CA 1
ATOM 844 C C . GLU A 1 105 ? 22.809 -35.672 -33.214 1.00 70.38 105 GLU A C 1
ATOM 846 O O . GLU A 1 105 ? 23.594 -34.717 -33.179 1.00 70.38 105 GLU A O 1
ATOM 851 N N . PRO A 1 106 ? 21.967 -35.940 -32.198 1.00 72.19 106 PRO A N 1
ATOM 852 C CA . PRO A 1 106 ? 22.006 -35.198 -30.951 1.00 72.19 106 PRO A CA 1
ATOM 853 C C . PRO A 1 106 ? 23.430 -35.210 -30.399 1.00 72.19 106 PRO A C 1
ATOM 855 O O . PRO A 1 106 ? 23.951 -36.251 -29.985 1.00 72.19 106 PRO A O 1
ATOM 858 N N . VAL A 1 107 ? 24.075 -34.043 -30.425 1.00 77.19 107 VAL A N 1
ATOM 859 C CA . VAL A 1 107 ? 25.401 -33.861 -29.846 1.00 77.19 107 VAL A CA 1
ATOM 860 C C . VAL A 1 107 ? 25.241 -34.085 -28.353 1.00 77.19 107 VAL A C 1
ATOM 862 O O . VAL A 1 107 ? 24.640 -33.273 -27.653 1.00 77.19 107 VAL A O 1
ATOM 865 N N . HIS A 1 108 ? 25.744 -35.217 -27.869 1.00 72.56 108 HIS A N 1
ATOM 866 C CA . HIS A 1 108 ? 25.796 -35.474 -26.442 1.00 72.56 108 HIS A CA 1
ATOM 867 C C . HIS A 1 108 ? 26.830 -34.516 -25.862 1.00 72.56 108 HIS A C 1
ATOM 869 O O . HIS A 1 108 ? 28.036 -34.674 -26.077 1.00 72.56 108 HIS A O 1
ATOM 875 N N . GLU A 1 109 ? 26.349 -33.480 -25.180 1.00 73.38 109 GLU A N 1
ATOM 876 C CA . GLU A 1 109 ? 27.215 -32.568 -24.452 1.00 73.38 109 GLU A CA 1
ATOM 877 C C . GLU A 1 109 ? 28.083 -33.377 -23.487 1.00 73.38 109 GLU A C 1
ATOM 879 O O . GLU A 1 109 ? 27.624 -34.317 -22.828 1.00 73.38 109 GLU A O 1
ATOM 884 N N . LYS A 1 110 ? 29.373 -33.038 -23.430 1.00 76.12 110 LYS A N 1
ATOM 885 C CA . LYS A 1 110 ? 30.267 -33.661 -22.457 1.00 76.12 110 LYS A CA 1
ATOM 886 C C . LYS A 1 110 ? 29.714 -33.346 -21.066 1.00 76.12 110 LYS A C 1
ATOM 888 O O . LYS A 1 110 ? 29.417 -32.178 -20.816 1.00 76.12 110 LYS A O 1
ATOM 893 N N . PRO A 1 111 ? 29.592 -34.338 -20.168 1.00 70.00 111 PRO A N 1
ATOM 894 C CA . PRO A 1 111 ? 29.112 -34.083 -18.821 1.00 70.00 111 PRO A CA 1
ATOM 895 C C . PRO A 1 111 ? 30.013 -33.033 -18.171 1.00 70.00 111 PRO A C 1
ATOM 897 O O . PRO A 1 111 ? 31.225 -33.225 -18.043 1.00 7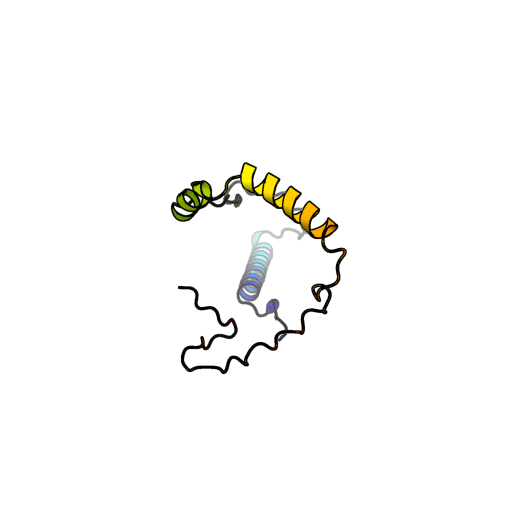0.00 111 PRO A O 1
ATOM 900 N N . ILE A 1 112 ? 29.417 -31.898 -17.813 1.00 66.69 112 ILE A N 1
ATOM 901 C CA . ILE A 1 112 ? 30.084 -30.869 -17.027 1.00 66.69 112 ILE A CA 1
ATOM 902 C C . ILE A 1 112 ? 30.090 -31.396 -15.597 1.00 66.69 112 ILE A C 1
ATOM 904 O O . ILE A 1 112 ? 29.046 -31.510 -14.955 1.00 66.69 112 ILE A O 1
ATOM 908 N N . PHE A 1 113 ? 31.266 -31.798 -15.127 1.00 74.19 113 PHE A N 1
ATOM 909 C CA . PHE A 1 113 ? 31.434 -32.214 -13.743 1.00 74.19 113 PHE A CA 1
ATOM 910 C C . PHE A 1 113 ? 31.502 -30.971 -12.860 1.00 74.19 113 PHE A C 1
ATOM 912 O O . PHE A 1 113 ? 32.220 -30.037 -13.227 1.00 74.19 113 PHE A O 1
ATOM 919 N N . PRO A 1 114 ? 30.816 -30.967 -11.704 1.00 66.50 114 PRO A N 1
ATOM 920 C CA . PRO A 1 114 ? 30.959 -29.899 -10.735 1.00 66.50 114 PRO A CA 1
ATOM 921 C C . PRO A 1 114 ? 32.436 -29.720 -10.380 1.00 66.50 114 PRO A C 1
ATOM 923 O O . PRO A 1 114 ? 33.087 -30.662 -9.923 1.00 66.50 114 PRO A O 1
ATOM 926 N N . THR A 1 115 ? 32.978 -28.534 -10.629 1.00 68.81 115 THR A N 1
ATOM 927 C CA . THR A 1 115 ? 34.343 -28.171 -10.234 1.00 68.81 115 THR A CA 1
ATOM 928 C C . THR A 1 115 ? 34.298 -27.250 -9.023 1.00 68.81 115 THR A C 1
ATOM 930 O O . THR A 1 115 ? 33.310 -26.562 -8.791 1.00 68.81 115 THR A O 1
ATOM 933 N N . ASP A 1 116 ? 35.387 -27.173 -8.255 1.00 67.25 116 ASP A N 1
ATOM 934 C CA . ASP A 1 116 ? 35.476 -26.307 -7.061 1.00 67.25 116 ASP A CA 1
ATOM 935 C C . ASP A 1 116 ? 35.243 -24.806 -7.341 1.00 67.25 116 ASP A C 1
ATOM 937 O O . ASP A 1 116 ? 35.148 -24.005 -6.410 1.00 67.25 116 ASP A O 1
ATOM 941 N N . LYS A 1 117 ? 35.165 -24.411 -8.618 1.00 66.69 117 LYS A N 1
ATOM 942 C CA . LYS A 1 117 ? 34.862 -23.047 -9.063 1.00 66.69 117 LYS A CA 1
ATOM 943 C C . LYS A 1 117 ? 33.371 -22.792 -9.307 1.00 66.69 117 LYS A C 1
ATOM 945 O O . LYS A 1 117 ? 33.024 -21.656 -9.626 1.00 66.69 117 LYS A O 1
ATOM 950 N N . ASP A 1 118 ? 32.510 -23.795 -9.151 1.00 68.56 118 ASP A N 1
ATOM 951 C CA . ASP A 1 118 ? 31.079 -23.631 -9.387 1.00 68.56 118 ASP A CA 1
ATOM 952 C C . ASP A 1 118 ? 30.390 -22.886 -8.229 1.00 68.56 118 ASP A C 1
ATOM 954 O O . ASP A 1 118 ? 30.700 -23.119 -7.051 1.00 68.56 118 ASP A O 1
ATOM 958 N N . PRO A 1 119 ? 29.447 -21.971 -8.525 1.00 71.50 119 PRO A N 1
ATOM 959 C CA . PRO A 1 119 ? 28.740 -21.220 -7.497 1.00 71.50 119 PRO A CA 1
ATOM 960 C C . PRO A 1 119 ? 27.955 -22.154 -6.571 1.00 71.50 119 PRO A C 1
ATOM 962 O O . PRO A 1 119 ? 27.124 -22.940 -7.016 1.00 71.50 119 PRO A O 1
ATOM 965 N N . LYS A 1 120 ? 28.158 -22.030 -5.254 1.00 68.94 120 LYS A N 1
ATOM 966 C CA . LYS A 1 120 ? 27.437 -22.820 -4.233 1.00 68.94 120 LYS A CA 1
ATOM 967 C C . LYS A 1 120 ? 25.997 -22.343 -3.978 1.00 68.94 120 LYS A C 1
ATOM 969 O O . LYS A 1 120 ? 25.456 -22.596 -2.904 1.00 68.94 120 LYS A O 1
ATOM 974 N N . ASN A 1 121 ? 25.393 -21.605 -4.907 1.00 73.88 121 ASN A N 1
ATOM 975 C CA . ASN A 1 121 ? 24.016 -21.131 -4.789 1.00 73.88 121 ASN A CA 1
ATOM 976 C C . ASN A 1 121 ? 23.076 -21.951 -5.682 1.00 73.88 121 ASN A C 1
ATOM 978 O O . ASN A 1 121 ? 23.475 -22.473 -6.716 1.00 73.88 121 ASN A O 1
ATOM 982 N N . GLU A 1 122 ? 21.809 -22.064 -5.279 1.00 62.25 122 GLU A N 1
ATOM 983 C CA . GLU A 1 122 ? 20.802 -22.864 -6.000 1.00 62.25 122 GLU A CA 1
ATOM 984 C C . GLU A 1 122 ? 20.547 -22.362 -7.433 1.00 62.25 122 GLU A C 1
ATOM 986 O O . GLU A 1 122 ? 20.014 -23.090 -8.264 1.00 62.25 122 GLU A O 1
ATOM 991 N N . SER A 1 123 ? 20.932 -21.119 -7.727 1.00 69.44 123 SER A N 1
ATOM 992 C CA . SER A 1 123 ? 20.722 -20.457 -9.012 1.00 69.44 123 SER A CA 1
ATOM 993 C C . SER A 1 123 ? 21.919 -20.516 -9.966 1.00 69.44 123 SER A C 1
ATOM 995 O O . SER A 1 123 ? 21.777 -20.082 -11.106 1.00 69.44 123 SER A O 1
ATOM 997 N N . GLY A 1 124 ? 23.097 -20.986 -9.531 1.00 62.19 124 GLY A N 1
ATOM 998 C CA . GLY A 1 124 ? 24.316 -21.028 -10.353 1.00 62.19 124 GLY A CA 1
ATOM 999 C C . GLY A 1 124 ? 24.784 -19.668 -10.897 1.00 62.19 124 GLY A C 1
ATOM 1000 O O . GLY A 1 124 ? 25.628 -19.615 -11.786 1.00 62.19 124 GLY A O 1
ATOM 1001 N N . CYS A 1 125 ? 24.236 -18.556 -10.400 1.00 58.97 125 CYS A N 1
ATOM 1002 C CA . CYS A 1 125 ? 24.476 -17.214 -10.922 1.00 58.97 125 CYS A CA 1
ATOM 1003 C C . CYS A 1 125 ? 25.045 -16.331 -9.812 1.00 58.97 125 CYS A C 1
ATOM 1005 O O . CYS A 1 125 ? 24.412 -16.153 -8.769 1.00 58.97 125 CYS A O 1
ATOM 1007 N N . VAL A 1 126 ? 26.248 -15.792 -10.014 1.00 61.06 126 VAL A N 1
ATOM 1008 C CA . VAL A 1 126 ? 26.843 -14.786 -9.126 1.00 61.06 126 VAL A CA 1
ATOM 1009 C C . VAL A 1 126 ? 26.550 -13.427 -9.748 1.00 61.06 126 VAL A C 1
ATOM 1011 O O . VAL A 1 126 ? 27.100 -13.100 -10.795 1.00 61.06 126 VAL A O 1
ATOM 1014 N N . LEU A 1 127 ? 25.655 -12.656 -9.132 1.00 56.81 127 LEU A N 1
ATOM 1015 C CA . LEU A 1 127 ? 25.489 -11.249 -9.486 1.00 56.81 127 LEU A CA 1
ATOM 1016 C C . LEU A 1 127 ? 26.720 -10.506 -8.954 1.00 56.81 127 LEU A C 1
ATOM 1018 O O . LEU A 1 127 ? 26.908 -10.429 -7.739 1.00 56.81 127 LEU A O 1
ATOM 1022 N N . SER A 1 128 ? 27.583 -10.064 -9.870 1.00 50.16 128 SER A N 1
ATOM 1023 C CA . SER A 1 128 ? 28.710 -9.164 -9.600 1.00 50.16 128 SER A CA 1
ATOM 1024 C C . SER A 1 128 ? 28.244 -7.723 -9.490 1.00 50.16 128 SER A C 1
ATOM 1026 O O . SER A 1 128 ? 27.493 -7.320 -10.409 1.00 50.16 128 SER A O 1
#

Sequence (128 aa):
MSAKPAEHCFFRRLGTQVTQTRRKLERENGLIYHQRVPASAPAFTLKAEYGIAEPMEPDFDFTPSERWKSAYVDFDLKKMAEDAINRKARSKHSTEKTDSEAPVEPVHEKPIFPTDKDPKNESGCVLS

Organism: NCBI:txid27845